Protein AF-0000000082426139 (afdb_homodimer)

Foldseek 3Di:
DPPPDDDDPVNLLLVLLVVCVVPPADALVVSCVVSVHDSVVSVVSLVVCVVVVQWDQDPSHIHGDPNVVVVSVVVVVVQVVCVVVVHHD/DPPPDDDDPVNLLLVLLVVCVVPPADALVVSCVVSVHDSVVSVVSLVVCVVVVQWDQDPSHIHGDPNVVVVSVVVVVVQVVCVVVVHHD

Structure (mmCIF, N/CA/C/O backbone):
data_AF-0000000082426139-model_v1
#
loop_
_entity.id
_entity.type
_entity.pdbx_description
1 polymer 'Transcriptional regulator'
#
loop_
_atom_site.group_PDB
_atom_site.id
_atom_site.type_symbol
_atom_site.label_atom_id
_atom_site.label_alt_id
_atom_site.label_comp_id
_atom_site.label_asym_id
_atom_site.label_entity_id
_atom_site.label_seq_id
_atom_site.pdbx_PDB_ins_code
_atom_site.Cartn_x
_atom_site.Cartn_y
_atom_site.Cartn_z
_atom_site.occupancy
_atom_site.B_iso_or_equiv
_atom_site.auth_seq_id
_atom_site.auth_comp_id
_atom_site.auth_asym_id
_atom_site.auth_atom_id
_atom_site.pdbx_PDB_model_num
ATOM 1 N N . MET A 1 1 ? -9.617 -6.066 21.375 1 30.53 1 MET A N 1
ATOM 2 C CA . MET A 1 1 ? -9.094 -6.914 20.312 1 30.53 1 MET A CA 1
ATOM 3 C C . MET A 1 1 ? -8.516 -6.066 19.188 1 30.53 1 MET A C 1
ATOM 5 O O . MET A 1 1 ? -9.234 -5.277 18.562 1 30.53 1 MET A O 1
ATOM 9 N N . ARG A 1 2 ? -7.27 -5.672 19.203 1 40.25 2 ARG A N 1
ATOM 10 C CA . ARG A 1 2 ? -6.68 -4.773 18.219 1 40.25 2 ARG A CA 1
ATOM 11 C C . ARG A 1 2 ? -7.008 -5.227 16.797 1 40.25 2 ARG A C 1
ATOM 13 O O . ARG A 1 2 ? -6.859 -6.406 16.469 1 40.25 2 ARG A O 1
ATOM 20 N N . ASP A 1 3 ? -8.078 -4.703 16.297 1 52.06 3 ASP A N 1
ATOM 21 C CA . ASP A 1 3 ? -8.586 -5.035 14.969 1 52.06 3 ASP A CA 1
ATOM 22 C C . ASP A 1 3 ? -7.445 -5.422 14.023 1 52.06 3 ASP A C 1
ATOM 24 O O . ASP A 1 3 ? -6.473 -4.676 13.883 1 52.06 3 ASP A O 1
ATOM 28 N N . LYS A 1 4 ? -7.199 -6.734 14.117 1 59.59 4 LYS A N 1
ATOM 29 C CA . LYS A 1 4 ? -6.137 -7.285 13.281 1 59.59 4 LYS A CA 1
ATOM 30 C C . LYS A 1 4 ? -6.078 -6.582 11.93 1 59.59 4 LYS A C 1
ATOM 32 O O . LYS A 1 4 ? -7.098 -6.441 11.258 1 59.59 4 LYS A O 1
ATOM 37 N N . LYS A 1 5 ? -5.012 -5.945 11.734 1 73.19 5 LYS A N 1
ATOM 38 C CA . LYS A 1 5 ? -4.793 -5.285 10.453 1 73.19 5 LYS A CA 1
ATOM 39 C C . LYS A 1 5 ? -4.996 -6.258 9.289 1 73.19 5 LYS A C 1
ATOM 41 O O . LYS A 1 5 ? -4.43 -7.355 9.289 1 73.19 5 LYS A O 1
ATOM 46 N N . LYS A 1 6 ? -6.035 -6.055 8.555 1 86.12 6 LYS A N 1
ATOM 47 C CA . LYS A 1 6 ? -6.285 -6.844 7.355 1 86.12 6 LYS A CA 1
ATOM 48 C C . LYS A 1 6 ? -5.25 -6.543 6.273 1 86.12 6 LYS A C 1
ATOM 50 O O . LYS A 1 6 ? -4.887 -5.383 6.062 1 86.12 6 LYS A O 1
ATOM 55 N N . ARG A 1 7 ? -4.762 -7.719 5.668 1 89.19 7 ARG A N 1
ATOM 56 C CA . ARG A 1 7 ? -3.85 -7.527 4.543 1 89.19 7 ARG A CA 1
ATOM 57 C C . ARG A 1 7 ? -4.512 -6.711 3.438 1 89.19 7 ARG A C 1
ATOM 59 O O . ARG A 1 7 ? -5.672 -6.941 3.1 1 89.19 7 ARG A O 1
ATOM 66 N N . SER A 1 8 ? -3.764 -5.742 2.951 1 90.06 8 SER A N 1
ATOM 67 C CA . SER A 1 8 ? -4.215 -5.004 1.777 1 90.06 8 SER A CA 1
ATOM 68 C C . SER A 1 8 ? -4.074 -5.84 0.509 1 90.06 8 SER A C 1
ATOM 70 O O . SER A 1 8 ? -3.377 -6.855 0.505 1 90.06 8 SER A O 1
ATOM 72 N N . ARG A 1 9 ? -4.75 -5.48 -0.519 1 91.81 9 ARG A N 1
ATOM 73 C CA . ARG A 1 9 ? -4.668 -6.141 -1.817 1 91.81 9 ARG A CA 1
ATOM 74 C C . ARG A 1 9 ? -3.221 -6.266 -2.279 1 91.81 9 ARG A C 1
ATOM 76 O O . ARG A 1 9 ? -2.795 -7.336 -2.719 1 91.81 9 ARG A O 1
ATOM 83 N N . ILE A 1 10 ? -2.473 -5.246 -2.119 1 94.25 10 ILE A N 1
ATOM 84 C CA . ILE A 1 10 ? -1.101 -5.238 -2.617 1 94.25 10 ILE A CA 1
ATOM 85 C C . ILE A 1 10 ? -0.243 -6.184 -1.776 1 94.25 10 ILE A C 1
ATOM 87 O O . ILE A 1 10 ? 0.683 -6.812 -2.291 1 94.25 10 ILE A O 1
ATOM 91 N N . GLU A 1 11 ? -0.508 -6.258 -0.512 1 94.69 11 GLU A N 1
ATOM 92 C CA . GLU A 1 11 ? 0.206 -7.188 0.356 1 94.69 11 GLU A CA 1
ATOM 93 C C . GLU A 1 11 ? -0.046 -8.633 -0.059 1 94.69 11 GLU A C 1
ATOM 95 O O . GLU A 1 11 ? 0.873 -9.453 -0.058 1 94.69 11 GLU A O 1
ATOM 100 N N . ILE A 1 12 ? -1.235 -8.891 -0.405 1 97 12 ILE A N 1
ATOM 101 C CA . ILE A 1 12 ? -1.591 -10.234 -0.836 1 97 12 ILE A CA 1
ATOM 102 C C . ILE A 1 12 ? -0.869 -10.57 -2.141 1 97 12 ILE A C 1
ATOM 104 O O . ILE A 1 12 ? -0.285 -11.641 -2.277 1 97 12 ILE A O 1
ATOM 108 N N . ILE A 1 13 ? -0.894 -9.648 -3.033 1 98 13 ILE A N 1
ATOM 109 C CA . ILE A 1 13 ? -0.213 -9.82 -4.312 1 98 13 ILE A CA 1
ATOM 110 C C . ILE A 1 13 ? 1.271 -10.094 -4.074 1 98 13 ILE A C 1
ATOM 112 O O . ILE A 1 13 ? 1.831 -11.039 -4.629 1 98 13 ILE A O 1
ATOM 116 N N . ALA A 1 14 ? 1.825 -9.297 -3.219 1 98.06 14 ALA A N 1
ATOM 117 C CA . ALA A 1 14 ? 3.244 -9.461 -2.912 1 98.06 14 ALA A CA 1
ATOM 118 C C . ALA A 1 14 ? 3.521 -10.82 -2.285 1 98.06 14 ALA A C 1
ATOM 120 O O . ALA A 1 14 ? 4.523 -11.469 -2.605 1 98.06 14 ALA A O 1
ATOM 121 N N . ASP A 1 15 ? 2.648 -11.242 -1.434 1 98.44 15 ASP A N 1
ATOM 122 C CA . ASP A 1 15 ? 2.809 -12.539 -0.778 1 98.44 15 ASP A CA 1
ATOM 123 C C . ASP A 1 15 ? 2.762 -13.68 -1.793 1 98.44 15 ASP A C 1
ATOM 125 O O . ASP A 1 15 ? 3.543 -14.625 -1.706 1 98.44 15 ASP A O 1
ATOM 129 N N . ILE A 1 16 ? 1.858 -13.547 -2.67 1 98.81 16 ILE A N 1
ATOM 130 C CA . ILE A 1 16 ? 1.717 -14.57 -3.703 1 98.81 16 ILE A CA 1
ATOM 131 C C . ILE A 1 16 ? 2.992 -14.633 -4.543 1 98.81 16 ILE A C 1
ATOM 133 O O . ILE A 1 16 ? 3.555 -15.711 -4.746 1 98.81 16 ILE A O 1
ATOM 137 N N . LEU A 1 17 ? 3.449 -13.555 -4.984 1 98.81 17 LEU A N 1
ATOM 138 C CA . LEU A 1 17 ? 4.633 -13.484 -5.836 1 98.81 17 LEU A CA 1
ATOM 139 C C . LEU A 1 17 ? 5.871 -13.961 -5.086 1 98.81 17 LEU A C 1
ATOM 141 O O . LEU A 1 17 ? 6.715 -14.664 -5.648 1 98.81 17 LEU A O 1
ATOM 145 N N . ALA A 1 18 ? 5.926 -13.547 -3.852 1 98.88 18 ALA A N 1
ATOM 146 C CA . ALA A 1 18 ? 7.055 -13.969 -3.027 1 98.88 18 ALA A CA 1
ATOM 147 C C . ALA A 1 18 ? 7.059 -15.484 -2.83 1 98.88 18 ALA A C 1
ATOM 149 O O . ALA A 1 18 ? 8.117 -16.109 -2.861 1 98.88 18 ALA A O 1
ATOM 150 N N . TYR A 1 19 ? 5.945 -16 -2.574 1 98.88 19 TYR A N 1
ATOM 151 C CA . TYR A 1 19 ? 5.809 -17.453 -2.424 1 98.88 19 TYR A CA 1
ATOM 152 C C . TYR A 1 19 ? 6.301 -18.172 -3.67 1 98.88 19 TYR A C 1
ATOM 154 O O . TYR A 1 19 ? 7.062 -19.141 -3.572 1 98.88 19 TYR A O 1
ATOM 162 N N . LEU A 1 20 ? 5.926 -17.75 -4.832 1 98.81 20 LEU A N 1
ATOM 163 C CA . LEU A 1 20 ? 6.301 -18.391 -6.09 1 98.81 20 LEU A CA 1
ATOM 164 C C . LEU A 1 20 ? 7.789 -18.203 -6.371 1 98.81 20 LEU A C 1
ATOM 166 O O . LEU A 1 20 ? 8.43 -19.078 -6.949 1 98.81 20 LEU A O 1
ATOM 170 N N . ASP A 1 21 ? 8.242 -17.047 -5.996 1 98.62 21 ASP A N 1
ATOM 171 C CA . ASP A 1 21 ? 9.664 -16.781 -6.164 1 98.62 21 ASP A CA 1
ATOM 172 C C . ASP A 1 21 ? 10.508 -17.781 -5.363 1 98.62 21 ASP A C 1
ATOM 174 O O . ASP A 1 21 ? 11.531 -18.266 -5.84 1 98.62 21 ASP A O 1
ATOM 178 N N . LYS A 1 22 ? 10.031 -18.062 -4.191 1 98.5 22 LYS A N 1
ATOM 179 C CA . LYS A 1 22 ? 10.758 -18.922 -3.262 1 98.5 22 LYS A CA 1
ATOM 180 C C . LYS A 1 22 ? 10.578 -20.406 -3.619 1 98.5 22 LYS A C 1
ATOM 182 O O . LYS A 1 22 ? 11.516 -21.188 -3.516 1 98.5 22 LYS A O 1
ATOM 187 N N . ASN A 1 23 ? 9.43 -20.797 -4.055 1 97.75 23 ASN A N 1
ATOM 188 C CA . ASN A 1 23 ? 9.086 -22.203 -4.168 1 97.75 23 ASN A CA 1
ATOM 189 C C . ASN A 1 23 ? 9.039 -22.656 -5.625 1 97.75 23 ASN A C 1
ATOM 191 O O . ASN A 1 23 ? 8.93 -23.859 -5.906 1 97.75 23 ASN A O 1
ATOM 195 N N . GLY A 1 24 ? 9.195 -21.703 -6.512 1 96.25 24 GLY A N 1
ATOM 196 C CA . GLY A 1 24 ? 8.969 -22.031 -7.91 1 96.25 24 GLY A CA 1
ATOM 197 C C . GLY A 1 24 ? 7.496 -22.172 -8.258 1 96.25 24 GLY A C 1
ATOM 198 O O . GLY A 1 24 ? 6.652 -21.469 -7.691 1 96.25 24 GLY A O 1
ATOM 199 N N . CYS A 1 25 ? 7.137 -23.031 -9.219 1 98.44 25 CYS A N 1
ATOM 200 C CA . CYS A 1 25 ? 5.746 -23.25 -9.602 1 98.44 25 CYS A CA 1
ATOM 201 C C . CYS A 1 25 ? 4.996 -24.016 -8.516 1 98.44 25 CYS A C 1
ATOM 203 O O . CYS A 1 25 ? 5.586 -24.828 -7.805 1 98.44 25 CYS A O 1
ATOM 205 N N . SER A 1 26 ? 3.721 -23.703 -8.359 1 98.44 26 SER A N 1
ATOM 206 C CA . SER A 1 26 ? 2.951 -24.328 -7.289 1 98.44 26 SER A CA 1
ATOM 207 C C . SER A 1 26 ? 1.505 -24.562 -7.711 1 98.44 26 SER A C 1
ATOM 209 O O . SER A 1 26 ? 0.965 -23.812 -8.531 1 98.44 26 SER A O 1
ATOM 211 N N . ARG A 1 27 ? 0.897 -25.578 -7.133 1 97.94 27 ARG A N 1
ATOM 212 C CA . ARG A 1 27 ? -0.524 -25.844 -7.328 1 97.94 27 ARG A CA 1
ATOM 213 C C . ARG A 1 27 ? -1.378 -24.938 -6.453 1 97.94 27 ARG A C 1
ATOM 215 O O . ARG A 1 27 ? -1.012 -24.641 -5.316 1 97.94 27 ARG A O 1
ATOM 222 N N . PRO A 1 28 ? -2.545 -24.578 -7 1 97.88 28 PRO A N 1
ATOM 223 C CA . PRO A 1 28 ? -3.398 -23.641 -6.281 1 97.88 28 PRO A CA 1
ATOM 224 C C . PRO A 1 28 ? -3.766 -24.109 -4.879 1 97.88 28 PRO A C 1
ATOM 226 O O . PRO A 1 28 ? -3.816 -23.312 -3.943 1 97.88 28 PRO A O 1
ATOM 229 N N . THR A 1 29 ? -3.975 -25.391 -4.742 1 97.88 29 THR A N 1
ATOM 230 C CA . THR A 1 29 ? -4.371 -25.922 -3.441 1 97.88 29 THR A CA 1
ATOM 231 C C . THR A 1 29 ? -3.27 -25.703 -2.408 1 97.88 29 THR A C 1
ATOM 233 O O . THR A 1 29 ? -3.539 -25.25 -1.295 1 97.88 29 THR A O 1
ATOM 236 N N . ARG A 1 30 ? -2.08 -25.984 -2.754 1 98.44 30 ARG A N 1
ATOM 237 C CA . ARG A 1 30 ? -0.931 -25.766 -1.88 1 98.44 30 ARG A CA 1
ATOM 238 C C . ARG A 1 30 ? -0.739 -24.297 -1.571 1 98.44 30 ARG A C 1
ATOM 240 O O . ARG A 1 30 ? -0.46 -23.922 -0.429 1 98.44 30 ARG A O 1
ATOM 247 N N . MET A 1 31 ? -0.883 -23.469 -2.562 1 98.62 31 MET A N 1
ATOM 248 C CA . MET A 1 31 ? -0.727 -22.031 -2.4 1 98.62 31 MET A CA 1
ATOM 249 C C . MET A 1 31 ? -1.76 -21.469 -1.424 1 98.62 31 MET A C 1
ATOM 251 O O . MET A 1 31 ? -1.426 -20.672 -0.544 1 98.62 31 MET A O 1
ATOM 255 N N . ALA A 1 32 ? -3.027 -21.875 -1.643 1 98.69 32 ALA A N 1
ATOM 256 C CA . ALA A 1 32 ? -4.113 -21.391 -0.794 1 98.69 32 ALA A CA 1
ATOM 257 C C . ALA A 1 32 ? -3.822 -21.656 0.678 1 98.69 32 ALA A C 1
ATOM 259 O O . ALA A 1 32 ? -3.949 -20.766 1.518 1 98.69 32 ALA A O 1
ATOM 260 N N . THR A 1 33 ? -3.285 -22.797 1.014 1 98.62 33 THR A N 1
ATOM 261 C CA . THR A 1 33 ? -2.939 -23.203 2.373 1 98.62 33 THR A CA 1
ATOM 262 C C . THR A 1 33 ? -1.729 -22.422 2.877 1 98.62 33 THR A C 1
ATOM 264 O O . THR A 1 33 ? -1.756 -21.875 3.977 1 98.62 33 THR A O 1
ATOM 267 N N . ALA A 1 34 ? -0.797 -22.359 2.057 1 98.31 34 ALA A N 1
ATOM 268 C CA . ALA A 1 34 ? 0.453 -21.703 2.449 1 98.31 34 ALA A CA 1
ATOM 269 C C . ALA A 1 34 ? 0.246 -20.219 2.697 1 98.31 34 ALA A C 1
ATOM 271 O O . ALA A 1 34 ? 0.902 -19.625 3.559 1 98.31 34 ALA A O 1
ATOM 272 N N . LEU A 1 35 ? -0.68 -19.609 1.992 1 98.56 35 LEU A N 1
ATOM 273 C CA . LEU A 1 35 ? -0.885 -18.156 2.025 1 98.56 35 LEU A CA 1
ATOM 274 C C . LEU A 1 35 ? -2.066 -17.797 2.92 1 98.56 35 LEU A C 1
ATOM 276 O O . LEU A 1 35 ? -2.367 -16.625 3.111 1 98.56 35 LEU A O 1
ATOM 280 N N . ASN A 1 36 ? -2.65 -18.75 3.424 1 98.25 36 ASN A N 1
ATOM 281 C CA . ASN A 1 36 ? -3.812 -18.578 4.293 1 98.25 36 ASN A CA 1
ATOM 282 C C . ASN A 1 36 ? -4.926 -17.812 3.594 1 98.25 36 ASN A C 1
ATOM 284 O O . ASN A 1 36 ? -5.426 -16.812 4.129 1 98.25 36 ASN A O 1
ATOM 288 N N . LEU A 1 37 ? -5.312 -18.281 2.439 1 98.25 37 LEU A N 1
ATOM 289 C CA . LEU A 1 37 ? -6.414 -17.766 1.629 1 98.25 37 LEU A CA 1
ATOM 290 C C . LEU A 1 37 ? -7.379 -18.891 1.266 1 98.25 37 LEU A C 1
ATOM 292 O O . LEU A 1 37 ? -6.969 -20.047 1.104 1 98.25 37 LEU A O 1
ATOM 296 N N . SER A 1 38 ? -8.617 -18.531 1.18 1 98.19 38 SER A N 1
ATOM 297 C CA . SER A 1 38 ? -9.5 -19.5 0.542 1 98.19 38 SER A CA 1
ATOM 298 C C . SER A 1 38 ? -9.102 -19.734 -0.91 1 98.19 38 SER A C 1
ATOM 300 O O . SER A 1 38 ? -8.531 -18.859 -1.557 1 98.19 38 SER A O 1
ATOM 302 N N . TYR A 1 39 ? -9.484 -20.875 -1.437 1 98.31 39 TYR A N 1
ATOM 303 C CA . TYR A 1 39 ? -9.195 -21.203 -2.828 1 98.31 39 TYR A CA 1
ATOM 304 C C . TYR A 1 39 ? -9.781 -20.172 -3.771 1 98.31 39 TYR A C 1
ATOM 306 O O . TYR A 1 39 ? -9.102 -19.688 -4.68 1 98.31 39 TYR A O 1
ATOM 314 N N . ASP A 1 40 ? -11.008 -19.734 -3.51 1 98.38 40 ASP A N 1
ATOM 315 C CA . ASP A 1 40 ? -11.688 -18.766 -4.363 1 98.38 40 ASP A CA 1
ATOM 316 C C . ASP A 1 40 ? -10.953 -17.438 -4.383 1 98.38 40 ASP A C 1
ATOM 318 O O . ASP A 1 40 ? -10.75 -16.844 -5.445 1 98.38 40 ASP A O 1
ATOM 322 N N . LYS A 1 41 ? -10.57 -16.969 -3.24 1 98 41 LYS A N 1
ATOM 323 C CA . LYS A 1 41 ? -9.852 -15.703 -3.135 1 98 41 LYS A CA 1
ATOM 324 C C . LYS A 1 41 ? -8.516 -15.773 -3.857 1 98 41 LYS A C 1
ATOM 326 O O . LYS A 1 41 ? -8.164 -14.867 -4.617 1 98 41 LYS A O 1
ATOM 331 N N . LEU A 1 42 ? -7.863 -16.906 -3.656 1 98.69 42 LEU A N 1
ATOM 332 C CA . LEU A 1 42 ? -6.594 -17.078 -4.352 1 98.69 42 LEU A CA 1
ATOM 333 C C . LEU A 1 42 ? -6.789 -17.062 -5.863 1 98.69 42 LEU A C 1
ATOM 335 O O . LEU A 1 42 ? -6.043 -16.391 -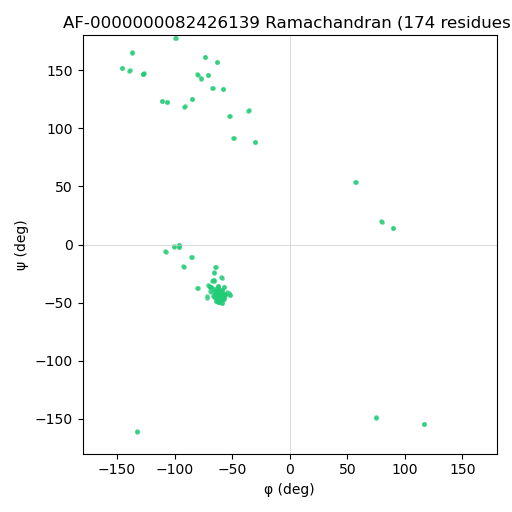6.578 1 98.69 42 LEU A O 1
ATOM 339 N N . MET A 1 43 ? -7.766 -17.766 -6.277 1 98.44 43 MET A N 1
ATOM 340 C CA . MET A 1 43 ? -7.965 -17.891 -7.719 1 98.44 43 MET A CA 1
ATOM 341 C C . MET A 1 43 ? -8.352 -16.547 -8.328 1 98.44 43 MET A C 1
ATOM 343 O O . MET A 1 43 ? -7.988 -16.25 -9.469 1 98.44 43 MET A O 1
ATOM 347 N N . ASP A 1 44 ? -9.031 -15.664 -7.598 1 98.12 44 ASP A N 1
ATOM 348 C CA . ASP A 1 44 ? -9.305 -14.305 -8.07 1 98.12 44 ASP A CA 1
ATOM 349 C C . ASP A 1 44 ? -8 -13.547 -8.32 1 98.12 44 ASP A C 1
ATOM 351 O O . ASP A 1 44 ? -7.859 -12.883 -9.352 1 98.12 44 ASP A O 1
ATOM 355 N N . TYR A 1 45 ? -7.09 -13.648 -7.449 1 98.19 45 TYR A N 1
ATOM 356 C CA . TYR A 1 45 ? -5.797 -12.992 -7.605 1 98.19 45 TYR A CA 1
ATOM 357 C C . TYR A 1 45 ? -5.004 -13.617 -8.742 1 98.19 45 TYR A C 1
ATOM 359 O O . TYR A 1 45 ? -4.344 -12.914 -9.508 1 98.19 45 TYR A O 1
ATOM 367 N N . VAL A 1 46 ? -5.059 -14.922 -8.836 1 98.5 46 VAL A N 1
ATOM 368 C CA . VAL A 1 46 ? -4.332 -15.641 -9.875 1 98.5 46 VAL A CA 1
ATOM 369 C C . VAL A 1 46 ? -4.812 -15.188 -11.25 1 98.5 46 VAL A C 1
ATOM 371 O O . VAL A 1 46 ? -4.004 -14.914 -12.141 1 98.5 46 VAL A O 1
ATOM 374 N N . LYS A 1 47 ? -6.047 -15.133 -11.391 1 98.06 47 LYS A N 1
ATOM 375 C CA . LYS A 1 47 ? -6.613 -14.672 -12.648 1 98.06 47 LYS A CA 1
ATOM 376 C C . LYS A 1 47 ? -6.129 -13.266 -12.992 1 98.06 47 LYS A C 1
ATOM 378 O O . LYS A 1 47 ? -5.719 -13 -14.125 1 98.06 47 LYS A O 1
ATOM 383 N N . GLU A 1 48 ? -6.164 -12.398 -12.055 1 97.5 48 GLU A N 1
ATOM 384 C CA . GLU A 1 48 ? -5.738 -11.016 -12.242 1 97.5 48 GLU A CA 1
ATOM 385 C C . GLU A 1 48 ? -4.258 -10.93 -12.602 1 97.5 48 GLU A C 1
ATOM 387 O O . GLU A 1 48 ? -3.877 -10.234 -13.539 1 97.5 48 GLU A O 1
ATOM 392 N N . LEU A 1 49 ? -3.451 -11.625 -11.906 1 98.44 49 LEU A N 1
ATOM 393 C CA . LEU A 1 49 ? -2.006 -11.586 -12.094 1 98.44 49 LEU A CA 1
ATOM 394 C C . LEU A 1 49 ? -1.621 -12.203 -13.438 1 98.44 49 LEU A C 1
ATOM 396 O O . LEU A 1 49 ? -0.668 -11.758 -14.078 1 98.44 49 LEU A O 1
ATOM 400 N N . ASP A 1 50 ? -2.355 -13.242 -13.781 1 98.44 50 ASP A N 1
ATOM 401 C CA . ASP A 1 50 ? -2.139 -13.859 -15.086 1 98.44 50 ASP A CA 1
ATOM 402 C C . ASP A 1 50 ? -2.465 -12.883 -16.219 1 98.44 50 ASP A C 1
ATOM 404 O O . ASP A 1 50 ? -1.693 -12.742 -17.172 1 98.44 50 ASP A O 1
ATOM 408 N N . GLN A 1 51 ? -3.576 -12.203 -16.094 1 97.69 51 GLN A N 1
ATOM 409 C CA . GLN A 1 51 ? -4 -11.219 -17.078 1 97.69 51 GLN A CA 1
ATOM 410 C C . GLN A 1 51 ? -2.957 -10.117 -17.25 1 97.69 51 GLN A C 1
ATOM 412 O O . GLN A 1 51 ? -2.773 -9.586 -18.344 1 97.69 51 GLN A O 1
ATOM 417 N N . ARG A 1 52 ? -2.234 -9.883 -16.203 1 97.06 52 ARG A N 1
ATOM 418 C CA . ARG A 1 52 ? -1.252 -8.805 -16.203 1 97.06 52 ARG A CA 1
ATOM 419 C C . ARG A 1 52 ? 0.14 -9.336 -16.531 1 97.06 52 ARG A C 1
ATOM 421 O O . ARG A 1 52 ? 1.112 -8.578 -16.547 1 97.06 52 ARG A O 1
ATOM 428 N N . GLY A 1 53 ? 0.275 -10.547 -16.703 1 98 53 GLY A N 1
ATOM 429 C CA . GLY A 1 53 ? 1.521 -11.164 -17.125 1 98 53 GLY A CA 1
ATOM 430 C C . GLY A 1 53 ? 2.514 -11.344 -16 1 98 53 GLY A C 1
ATOM 431 O O . GLY A 1 53 ? 3.711 -11.508 -16.234 1 98 53 GLY A O 1
ATOM 432 N N . MET A 1 54 ? 2.025 -11.312 -14.781 1 98.62 54 MET A N 1
ATOM 433 C CA . MET A 1 54 ? 2.916 -11.391 -13.625 1 98.62 54 MET A CA 1
ATOM 434 C C . MET A 1 54 ? 3.104 -12.828 -13.172 1 98.62 54 MET A C 1
ATOM 436 O O . MET A 1 54 ? 4.035 -13.133 -12.422 1 98.62 54 MET A O 1
ATOM 440 N N . ILE A 1 55 ? 2.17 -13.68 -13.602 1 98.81 55 ILE A N 1
ATOM 441 C CA . ILE A 1 55 ? 2.299 -15.125 -13.43 1 98.81 55 ILE A CA 1
ATOM 442 C C . ILE A 1 55 ? 1.871 -15.836 -14.711 1 98.81 55 ILE A C 1
ATOM 444 O O . ILE A 1 55 ? 1.327 -15.211 -15.625 1 98.81 55 ILE A O 1
ATOM 448 N N . MET A 1 56 ? 2.219 -17.078 -14.773 1 98.56 56 MET A N 1
ATOM 449 C CA . MET A 1 56 ? 1.748 -17.938 -15.852 1 98.56 56 MET A CA 1
ATOM 450 C C . MET A 1 56 ? 1.379 -19.328 -15.328 1 98.56 56 MET A C 1
ATOM 452 O O . MET A 1 56 ? 1.949 -19.797 -14.336 1 98.56 56 MET A O 1
ATOM 456 N N . THR A 1 57 ? 0.425 -19.953 -15.977 1 96.56 57 THR A N 1
ATOM 457 C CA . THR A 1 57 ? 0.03 -21.312 -15.625 1 96.56 57 THR A CA 1
ATOM 458 C C . THR A 1 57 ? 0.436 -22.281 -16.719 1 96.56 57 THR A C 1
ATOM 460 O O . THR A 1 57 ? 0.163 -22.062 -17.891 1 96.56 57 THR A O 1
ATOM 463 N N . ASN A 1 58 ? 1.229 -23.281 -16.266 1 93.94 58 ASN A N 1
ATOM 464 C CA . ASN A 1 58 ? 1.605 -24.344 -17.188 1 93.94 58 ASN A CA 1
ATOM 465 C C . ASN A 1 58 ? 1.412 -25.719 -16.562 1 93.94 58 ASN A C 1
ATOM 467 O O . ASN A 1 58 ? 0.606 -25.875 -15.641 1 93.94 58 ASN A O 1
ATOM 471 N N . MET A 1 59 ? 2.051 -26.734 -17.109 1 95 59 MET A N 1
ATOM 472 C CA . MET A 1 59 ? 1.895 -28.094 -16.609 1 95 59 MET A CA 1
ATOM 473 C C . MET A 1 59 ? 2.455 -28.234 -15.195 1 95 59 MET A C 1
ATOM 475 O O . MET A 1 59 ? 2.02 -29.094 -14.43 1 95 59 MET A O 1
ATOM 479 N N . GLU A 1 60 ? 3.393 -27.359 -14.828 1 95.94 60 GLU A N 1
ATOM 480 C CA . GLU A 1 60 ? 4.047 -27.391 -13.523 1 95.94 60 GLU A CA 1
ATOM 481 C C . GLU A 1 60 ? 3.23 -26.656 -12.469 1 95.94 60 GLU A C 1
ATOM 483 O O . GLU A 1 60 ? 3.506 -26.766 -11.273 1 95.94 60 GLU A O 1
ATOM 488 N N . GLY A 1 61 ? 2.225 -25.953 -12.984 1 97.69 61 GLY A N 1
ATOM 489 C CA . GLY A 1 61 ? 1.406 -25.172 -12.062 1 97.69 61 GLY A CA 1
ATOM 490 C C . GLY A 1 61 ? 1.477 -23.688 -12.32 1 97.69 61 GLY A C 1
ATOM 491 O O . GLY A 1 61 ? 1.588 -23.25 -13.469 1 97.69 61 GLY A O 1
ATOM 492 N N . ILE A 1 62 ? 1.23 -22.922 -11.305 1 98.75 62 ILE A N 1
ATOM 493 C CA . ILE A 1 62 ? 1.328 -21.469 -11.352 1 98.75 62 ILE A CA 1
ATOM 494 C C . ILE A 1 62 ? 2.77 -21.031 -11.094 1 98.75 62 ILE A C 1
ATOM 496 O O . ILE A 1 62 ? 3.367 -21.422 -10.086 1 98.75 62 ILE A O 1
ATOM 500 N N . CYS A 1 63 ? 3.334 -20.25 -12.016 1 98.81 63 CYS A N 1
ATOM 501 C CA . CYS A 1 63 ? 4.723 -19.812 -11.93 1 98.81 63 CYS A CA 1
ATOM 502 C C . CYS A 1 63 ? 4.836 -18.297 -12.055 1 98.81 63 CYS A C 1
ATOM 504 O O . CYS A 1 63 ? 4.066 -17.672 -12.781 1 98.81 63 CYS A O 1
ATOM 506 N N . ILE A 1 64 ? 5.824 -17.75 -11.336 1 98.81 64 ILE A N 1
ATOM 507 C CA . ILE A 1 64 ? 6.09 -16.312 -11.453 1 98.81 64 ILE A CA 1
ATOM 508 C C . ILE A 1 64 ? 6.855 -16.031 -12.75 1 98.81 64 ILE A C 1
ATOM 510 O O . ILE A 1 64 ? 7.664 -16.859 -13.188 1 98.81 64 ILE A O 1
ATOM 514 N N . THR A 1 65 ? 6.562 -14.898 -13.398 1 98.56 65 THR A N 1
ATOM 515 C CA . THR A 1 65 ? 7.273 -14.477 -14.602 1 98.56 65 THR A CA 1
ATOM 516 C C . THR A 1 65 ? 8.336 -13.438 -14.258 1 98.56 65 THR A C 1
ATOM 518 O O . THR A 1 65 ? 8.484 -13.039 -13.102 1 98.56 65 THR A O 1
ATOM 521 N N . SER A 1 66 ? 9.094 -13.008 -15.242 1 98.44 66 SER A N 1
ATOM 522 C CA . SER A 1 66 ? 10.07 -11.938 -15.062 1 98.44 66 SER A CA 1
ATOM 523 C C . SER A 1 66 ? 9.391 -10.633 -14.656 1 98.44 66 SER A C 1
ATOM 525 O O . SER A 1 66 ? 9.93 -9.867 -13.859 1 98.44 66 SER A O 1
ATOM 527 N N . ARG A 1 67 ? 8.227 -10.445 -15.227 1 98.38 67 ARG A N 1
ATOM 528 C CA . ARG A 1 67 ? 7.453 -9.258 -14.883 1 98.38 67 ARG A CA 1
ATOM 529 C C . ARG A 1 67 ? 7 -9.289 -13.43 1 98.38 67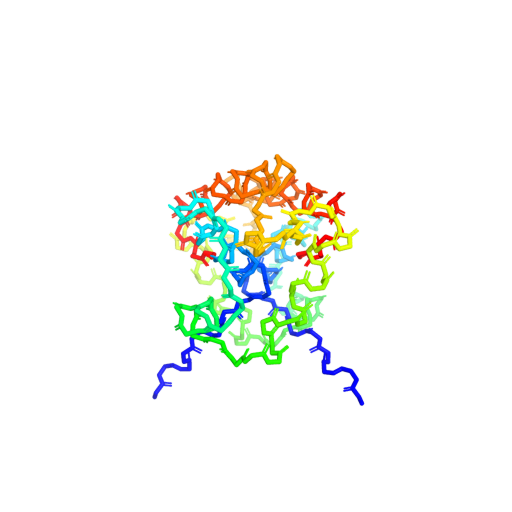 ARG A C 1
ATOM 531 O O . ARG A 1 67 ? 7.059 -8.281 -12.727 1 98.38 67 ARG A O 1
ATOM 538 N N . GLY A 1 68 ? 6.539 -10.383 -12.977 1 98.69 68 GLY A N 1
ATOM 539 C CA . GLY A 1 68 ? 6.176 -10.555 -11.578 1 98.69 68 GLY A CA 1
ATOM 540 C C . GLY A 1 68 ? 7.336 -10.328 -10.633 1 98.69 68 GLY A C 1
ATOM 541 O O . GLY A 1 68 ? 7.172 -9.719 -9.578 1 98.69 68 GLY A O 1
ATOM 542 N N . LEU A 1 69 ? 8.445 -10.844 -11.086 1 98.75 69 LEU A N 1
ATOM 543 C CA . LEU A 1 69 ? 9.648 -10.688 -10.281 1 98.75 69 LEU A CA 1
ATOM 544 C C . LEU A 1 69 ? 10.047 -9.219 -10.172 1 98.75 69 LEU A C 1
ATOM 546 O O . LEU A 1 69 ? 10.461 -8.766 -9.102 1 98.75 69 LEU A O 1
ATOM 550 N N . GLN A 1 70 ? 9.953 -8.539 -11.297 1 98.25 70 GLN A N 1
ATOM 551 C CA . GLN A 1 70 ? 10.242 -7.113 -11.289 1 98.25 70 GLN A CA 1
ATOM 552 C C . GLN A 1 70 ? 9.32 -6.367 -10.32 1 98.25 70 GLN A C 1
ATOM 554 O O . GLN A 1 70 ? 9.781 -5.52 -9.555 1 98.25 70 GLN A O 1
ATOM 559 N N . PHE A 1 71 ? 8.102 -6.668 -10.391 1 98.25 71 PHE A N 1
ATOM 560 C CA . PHE A 1 71 ? 7.141 -6.039 -9.492 1 98.25 71 PHE A CA 1
ATOM 561 C C . PHE A 1 71 ? 7.5 -6.312 -8.039 1 98.25 71 PHE A C 1
ATOM 563 O O . PHE A 1 71 ? 7.508 -5.398 -7.211 1 98.25 71 PHE A O 1
ATOM 570 N N . LEU A 1 72 ? 7.727 -7.551 -7.734 1 98.44 72 LEU A N 1
ATOM 571 C CA . LEU A 1 72 ? 8.047 -7.953 -6.367 1 98.44 72 LEU A CA 1
ATOM 572 C C . LEU A 1 72 ? 9.266 -7.199 -5.848 1 98.44 72 LEU A C 1
ATOM 574 O O . LEU A 1 72 ? 9.289 -6.77 -4.695 1 98.44 72 LEU A O 1
ATOM 578 N N . ARG A 1 73 ? 10.242 -7.078 -6.68 1 98 73 ARG A N 1
ATOM 579 C CA . ARG A 1 73 ? 11.461 -6.375 -6.285 1 98 73 ARG A CA 1
ATOM 580 C C . ARG A 1 73 ? 11.164 -4.918 -5.945 1 98 73 ARG A C 1
ATOM 582 O O . ARG A 1 73 ? 11.641 -4.402 -4.934 1 98 73 ARG A O 1
ATOM 589 N N . GLU A 1 74 ? 10.414 -4.266 -6.773 1 97 74 GLU A N 1
ATOM 590 C CA . GLU A 1 74 ? 10.07 -2.871 -6.531 1 97 74 GLU A CA 1
ATOM 591 C C . GLU A 1 74 ? 9.195 -2.729 -5.285 1 97 74 GLU A C 1
ATOM 593 O O . GLU A 1 74 ? 9.352 -1.773 -4.52 1 97 74 GLU A O 1
ATOM 598 N N . TYR A 1 75 ? 8.32 -3.639 -5.094 1 96.94 75 TYR A N 1
ATOM 599 C CA . TYR A 1 75 ? 7.496 -3.633 -3.887 1 96.94 75 TYR A CA 1
ATOM 600 C C . TYR A 1 75 ? 8.367 -3.746 -2.639 1 96.94 75 TYR A C 1
ATOM 602 O O . TYR A 1 75 ? 8.148 -3.033 -1.655 1 96.94 75 TYR A O 1
ATOM 610 N N . THR A 1 76 ? 9.297 -4.656 -2.693 1 97.31 76 THR A N 1
ATOM 611 C CA . THR A 1 76 ? 10.195 -4.879 -1.563 1 97.31 76 THR A CA 1
ATOM 612 C C . THR A 1 76 ? 11.008 -3.621 -1.262 1 97.31 76 THR A C 1
ATOM 614 O O . THR A 1 76 ? 11.18 -3.252 -0.099 1 97.31 76 THR A O 1
ATOM 617 N N . ARG A 1 77 ? 11.484 -3.033 -2.293 1 96.19 77 ARG A N 1
ATOM 618 C CA . ARG A 1 77 ? 12.219 -1.782 -2.133 1 96.19 77 ARG A CA 1
ATOM 619 C C . ARG A 1 77 ? 11.352 -0.72 -1.468 1 96.19 77 ARG A C 1
ATOM 621 O O . ARG A 1 77 ? 11.789 -0.055 -0.525 1 96.19 77 ARG A O 1
ATOM 628 N N . TRP A 1 78 ? 10.172 -0.621 -1.949 1 95.56 78 TRP A N 1
ATOM 629 C CA . TRP A 1 78 ? 9.227 0.353 -1.407 1 95.56 78 TRP A CA 1
ATOM 630 C C . TRP A 1 78 ? 8.891 0.032 0.044 1 95.56 78 TRP A C 1
ATOM 632 O O . TRP A 1 78 ? 8.883 0.922 0.898 1 95.56 78 TRP A O 1
ATOM 642 N N . SER A 1 79 ? 8.57 -1.188 0.276 1 95.81 79 SER A N 1
ATOM 643 C CA . SER A 1 79 ? 8.219 -1.614 1.626 1 95.81 79 SER A CA 1
ATOM 644 C C . SER A 1 79 ? 9.328 -1.303 2.617 1 95.81 79 SER A C 1
ATOM 646 O O . SER A 1 79 ? 9.07 -0.822 3.721 1 95.81 79 SER A O 1
ATOM 648 N N . ASN A 1 80 ? 10.57 -1.571 2.248 1 96.38 80 ASN A N 1
ATOM 649 C CA . ASN A 1 80 ? 11.719 -1.282 3.092 1 96.38 80 ASN A CA 1
ATOM 650 C C . ASN A 1 80 ? 11.891 0.218 3.316 1 96.38 80 ASN A C 1
ATOM 652 O O . ASN A 1 80 ? 12.234 0.649 4.418 1 96.38 80 ASN A O 1
ATOM 656 N N . PHE A 1 81 ? 11.695 0.958 2.295 1 95.69 81 PHE A N 1
ATOM 657 C CA . PHE A 1 81 ? 11.773 2.41 2.404 1 95.69 81 PHE A CA 1
ATOM 658 C C . PHE A 1 81 ? 10.734 2.938 3.389 1 95.69 81 PHE A C 1
ATOM 660 O O . PHE A 1 81 ? 11.062 3.725 4.281 1 95.69 81 PHE A O 1
ATOM 667 N N . ALA A 1 82 ? 9.477 2.496 3.219 1 95.94 82 ALA A N 1
ATOM 668 C CA . ALA A 1 82 ? 8.398 2.934 4.102 1 95.94 82 ALA A CA 1
ATOM 669 C C . ALA A 1 82 ? 8.695 2.568 5.551 1 95.94 82 ALA A C 1
ATOM 671 O O . ALA A 1 82 ? 8.453 3.367 6.461 1 95.94 82 ALA A O 1
ATOM 672 N N . LYS A 1 83 ? 9.25 1.419 5.715 1 95.38 83 LYS A N 1
ATOM 673 C CA . LYS A 1 83 ? 9.609 0.949 7.051 1 95.38 83 LYS A CA 1
ATOM 674 C C . LYS A 1 83 ? 10.648 1.859 7.695 1 95.38 83 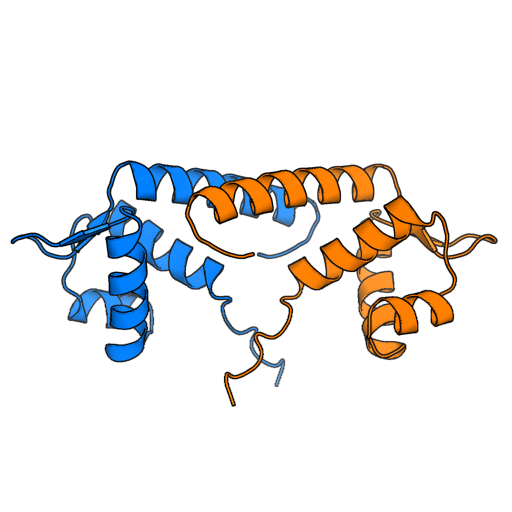LYS A C 1
ATOM 676 O O . LYS A 1 83 ? 10.625 2.074 8.906 1 95.38 83 LYS A O 1
ATOM 681 N N . SER A 1 84 ? 11.531 2.354 6.922 1 95.81 84 SER A N 1
ATOM 682 C CA . SER A 1 84 ? 12.555 3.252 7.445 1 95.81 84 SER A CA 1
ATOM 683 C C . SER A 1 84 ? 11.945 4.539 7.98 1 95.81 84 SER A C 1
ATOM 685 O O . SER A 1 84 ? 12.57 5.25 8.766 1 95.81 84 SER A O 1
ATOM 687 N N . PHE A 1 85 ? 10.75 4.859 7.594 1 94.5 85 PHE A N 1
ATOM 688 C CA . PHE A 1 85 ? 10.023 6.02 8.102 1 94.5 85 PHE A CA 1
ATOM 689 C C . PHE A 1 85 ? 9.094 5.617 9.242 1 94.5 85 PHE A C 1
ATOM 691 O O . PHE A 1 85 ? 8.359 6.449 9.773 1 94.5 85 PHE A O 1
ATOM 698 N N . GLY A 1 86 ? 9.109 4.336 9.539 1 93.31 86 GLY A N 1
ATOM 699 C CA . GLY A 1 86 ? 8.266 3.844 10.609 1 93.31 86 GLY A CA 1
ATOM 700 C C . GLY A 1 86 ? 6.879 3.432 10.141 1 93.31 86 GLY A C 1
ATOM 701 O O . GLY A 1 86 ? 5.949 3.348 10.945 1 93.31 86 GLY A O 1
ATOM 702 N N . ILE A 1 87 ? 6.727 3.299 8.828 1 92.44 87 ILE A N 1
ATOM 703 C CA . ILE A 1 87 ? 5.438 2.928 8.258 1 92.44 87 ILE A CA 1
ATOM 704 C C . ILE A 1 87 ? 5.484 1.481 7.77 1 92.44 87 ILE A C 1
ATOM 706 O O . ILE A 1 87 ? 6.316 1.132 6.926 1 92.44 87 ILE A O 1
ATOM 710 N N . ASP A 1 88 ? 4.547 0.671 8.328 1 86.75 88 ASP A N 1
ATOM 711 C CA . ASP A 1 88 ? 4.492 -0.731 7.926 1 86.75 88 ASP A CA 1
ATOM 712 C C . ASP A 1 88 ? 3.537 -0.929 6.75 1 86.75 88 ASP A C 1
ATOM 714 O O . ASP A 1 88 ? 2.377 -0.512 6.809 1 86.75 88 ASP A O 1
ATOM 718 N N . VAL A 1 89 ? 4.059 -1.4 5.648 1 80.62 89 VAL A N 1
ATOM 719 C CA . VAL A 1 89 ? 3.25 -1.657 4.465 1 80.62 89 VAL A CA 1
ATOM 720 C C . VAL A 1 89 ? 3.096 -3.162 4.262 1 80.62 89 VAL A C 1
ATOM 722 O O . VAL A 1 89 ? 4.012 -3.934 4.559 1 80.62 89 VAL A O 1
ATOM 725 N N . MET B 1 1 ? -23.547 -3.588 -4.113 1 29.97 1 MET B N 1
ATOM 726 C CA . MET B 1 1 ? -22.828 -2.398 -3.676 1 29.97 1 MET B CA 1
ATOM 727 C C . MET B 1 1 ? -21.328 -2.664 -3.625 1 29.97 1 MET B C 1
ATOM 729 O O . MET B 1 1 ? -20.875 -3.543 -2.893 1 29.97 1 MET B O 1
ATOM 733 N N . ARG B 1 2 ? -20.594 -2.48 -4.707 1 40 2 ARG B N 1
ATOM 734 C CA . ARG B 1 2 ? -19.172 -2.811 -4.766 1 40 2 ARG B CA 1
ATOM 735 C C . ARG B 1 2 ? -18.422 -2.244 -3.559 1 40 2 ARG B C 1
ATOM 737 O O . ARG B 1 2 ? -18.594 -1.072 -3.217 1 40 2 ARG B O 1
ATOM 744 N N . ASP B 1 3 ? -18.328 -3.043 -2.547 1 52.06 3 ASP B N 1
ATOM 745 C CA . ASP B 1 3 ? -17.688 -2.689 -1.286 1 52.06 3 ASP B CA 1
ATOM 746 C C . ASP B 1 3 ? -16.562 -1.678 -1.507 1 52.06 3 ASP B C 1
ATOM 748 O O . ASP B 1 3 ? -15.68 -1.89 -2.344 1 52.06 3 ASP B O 1
ATOM 752 N N . LYS B 1 4 ? -17.047 -0.433 -1.459 1 59.47 4 LYS B N 1
ATOM 753 C CA . LYS B 1 4 ? -16.109 0.667 -1.653 1 59.47 4 LYS B CA 1
ATOM 754 C C . LYS B 1 4 ? -14.758 0.352 -1.027 1 59.47 4 LYS B C 1
ATOM 756 O O . LYS B 1 4 ? -14.68 -0.052 0.135 1 59.47 4 LYS B O 1
ATOM 761 N N . LYS B 1 5 ? -13.844 0.261 -1.878 1 72.38 5 LYS B N 1
ATOM 762 C CA . LYS B 1 5 ? -12.477 0.037 -1.399 1 72.38 5 LYS B CA 1
ATOM 763 C C . LYS B 1 5 ? -12.094 1.057 -0.331 1 72.38 5 LYS B C 1
ATOM 765 O O . LYS B 1 5 ? -12.273 2.262 -0.524 1 72.38 5 LYS B O 1
ATOM 770 N N . LYS B 1 6 ? -11.953 0.61 0.868 1 86 6 LYS B N 1
ATOM 771 C CA . LYS B 1 6 ? -11.477 1.457 1.96 1 86 6 LYS B CA 1
ATOM 772 C C . LYS B 1 6 ? -10.023 1.867 1.749 1 86 6 LYS B C 1
ATOM 774 O O . LYS B 1 6 ? -9.195 1.052 1.339 1 86 6 LYS B O 1
ATOM 779 N N . ARG B 1 7 ? -9.82 3.244 1.998 1 88.94 7 ARG B N 1
ATOM 780 C CA . ARG B 1 7 ? -8.445 3.709 1.934 1 88.94 7 ARG B CA 1
ATOM 781 C C . ARG B 1 7 ? -7.562 2.955 2.928 1 88.94 7 ARG B C 1
ATOM 783 O O . ARG B 1 7 ? -7.961 2.734 4.074 1 88.94 7 ARG B O 1
ATOM 790 N N . SER B 1 8 ? -6.418 2.525 2.432 1 89.94 8 SER B N 1
ATOM 791 C CA . SER B 1 8 ? -5.422 1.945 3.324 1 89.94 8 SER B CA 1
ATOM 792 C C . SER B 1 8 ? -4.734 3.02 4.16 1 89.94 8 SER B C 1
ATOM 794 O O . SER B 1 8 ? -4.836 4.211 3.857 1 89.94 8 SER B O 1
ATOM 796 N N . ARG B 1 9 ? -4.117 2.648 5.219 1 91.75 9 ARG B N 1
ATOM 797 C CA . ARG B 1 9 ? -3.367 3.551 6.082 1 91.75 9 ARG B CA 1
ATOM 798 C C . ARG B 1 9 ? -2.371 4.379 5.277 1 91.75 9 ARG B C 1
ATOM 800 O O . ARG B 1 9 ? -2.283 5.598 5.453 1 91.75 9 ARG B O 1
ATOM 807 N N . ILE B 1 10 ? -1.7 3.762 4.375 1 94.19 10 ILE B N 1
ATOM 808 C CA . ILE B 1 10 ? -0.658 4.449 3.621 1 94.19 10 ILE B CA 1
ATOM 809 C C . ILE B 1 10 ? -1.293 5.457 2.664 1 94.19 10 ILE B C 1
ATOM 811 O O . ILE B 1 10 ? -0.723 6.52 2.404 1 94.19 10 ILE B O 1
ATOM 815 N N . GLU B 1 11 ? -2.43 5.133 2.127 1 94.62 11 GLU B N 1
ATOM 816 C CA . GLU B 1 11 ? -3.148 6.062 1.259 1 94.62 11 GLU B CA 1
ATOM 817 C C . GLU B 1 11 ? -3.572 7.316 2.021 1 94.62 11 GLU B C 1
ATOM 819 O O . GLU B 1 11 ? -3.484 8.43 1.496 1 94.62 11 GLU B O 1
ATOM 824 N N . ILE B 1 12 ? -3.99 7.109 3.195 1 96.94 12 ILE B N 1
ATOM 825 C CA . ILE B 1 12 ? -4.402 8.234 4.027 1 96.94 12 ILE B CA 1
ATOM 826 C C . ILE B 1 12 ? -3.199 9.125 4.332 1 96.94 12 ILE B C 1
ATOM 828 O O . ILE B 1 12 ? -3.275 10.344 4.207 1 96.94 12 ILE B O 1
ATOM 832 N N . ILE B 1 13 ? -2.131 8.492 4.68 1 98 13 ILE B N 1
ATOM 833 C CA . ILE B 1 13 ? -0.897 9.219 4.969 1 98 13 ILE B CA 1
ATOM 834 C C . ILE B 1 13 ? -0.483 10.039 3.746 1 98 13 ILE B C 1
ATOM 836 O O . ILE B 1 13 ? -0.19 11.227 3.859 1 98 13 ILE B O 1
ATOM 840 N N . ALA B 1 14 ? -0.542 9.391 2.631 1 98.06 14 ALA B N 1
ATOM 841 C CA . ALA B 1 14 ? -0.161 10.07 1.393 1 98.06 14 ALA B CA 1
ATOM 842 C C . ALA B 1 14 ? -1.089 11.242 1.102 1 98.06 14 ALA B C 1
ATOM 844 O O . ALA B 1 14 ? -0.636 12.305 0.669 1 98.06 14 ALA B O 1
ATOM 845 N N . ASP B 1 15 ? -2.334 11.047 1.354 1 98.44 15 ASP B N 1
ATOM 846 C CA . ASP B 1 15 ? -3.311 12.102 1.118 1 98.44 15 ASP B CA 1
ATOM 847 C C . ASP B 1 15 ? -3.045 13.305 2.018 1 98.44 15 ASP B C 1
ATOM 849 O O . ASP B 1 15 ? -3.135 14.453 1.572 1 98.44 15 ASP B O 1
ATOM 853 N N . ILE B 1 16 ? -2.75 13.016 3.211 1 98.81 16 ILE B N 1
ATOM 854 C CA . ILE B 1 16 ? -2.461 14.078 4.168 1 98.81 16 ILE B CA 1
ATOM 855 C C . ILE B 1 16 ? -1.233 14.867 3.711 1 98.81 16 ILE B C 1
ATOM 857 O O . ILE B 1 16 ? -1.266 16.094 3.639 1 98.81 16 ILE B O 1
ATOM 861 N N . LEU B 1 17 ? -0.209 14.211 3.385 1 98.81 17 LEU B N 1
ATOM 862 C CA . LEU B 1 17 ? 1.041 14.844 2.979 1 98.81 17 LEU B CA 1
ATOM 863 C C . LEU B 1 17 ? 0.858 15.617 1.68 1 98.81 17 LEU B C 1
ATOM 865 O O . LEU B 1 17 ? 1.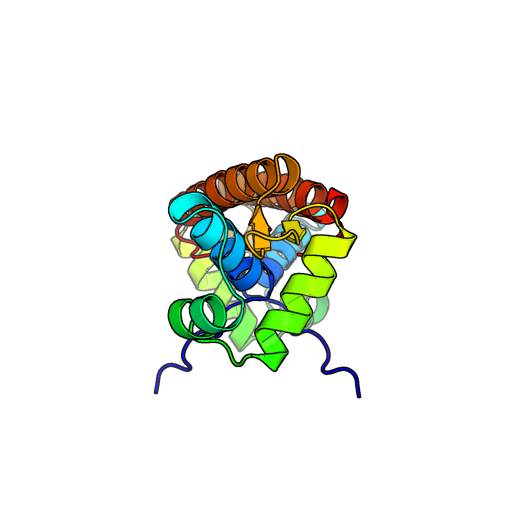398 16.719 1.529 1 98.81 17 LEU B O 1
ATOM 869 N N . ALA B 1 18 ? 0.115 15.016 0.81 1 98.88 18 ALA B N 1
ATOM 870 C CA . ALA B 1 18 ? -0.152 15.68 -0.461 1 98.88 18 ALA B CA 1
ATOM 871 C C . ALA B 1 18 ? -0.945 16.969 -0.249 1 98.88 18 ALA B C 1
ATOM 873 O O . ALA B 1 18 ? -0.683 17.984 -0.901 1 98.88 18 ALA B O 1
ATOM 874 N N . TYR B 1 19 ? -1.889 16.906 0.565 1 98.88 19 TYR B N 1
ATOM 875 C CA . TYR B 1 19 ? -2.686 18.078 0.897 1 98.88 19 TYR B CA 1
ATOM 876 C C . TYR B 1 19 ? -1.807 19.203 1.436 1 98.88 19 TYR B C 1
ATOM 878 O O . TYR B 1 19 ? -1.928 20.344 1.009 1 98.88 19 TYR B O 1
ATOM 886 N N . LEU B 1 20 ? -0.921 18.906 2.326 1 98.81 20 LEU B N 1
ATOM 887 C CA . LEU B 1 20 ? -0.044 19.906 2.939 1 98.81 20 LEU B CA 1
ATOM 888 C C . LEU B 1 20 ? 0.969 20.438 1.929 1 98.81 20 LEU B C 1
ATOM 890 O O . LEU B 1 20 ? 1.352 21.609 1.979 1 98.81 20 LEU B O 1
ATOM 894 N N . ASP B 1 21 ? 1.386 19.531 1.104 1 98.62 21 ASP B N 1
ATOM 895 C CA . ASP B 1 21 ? 2.312 19.953 0.056 1 98.62 21 ASP B CA 1
ATOM 896 C C . ASP B 1 21 ? 1.68 21 -0.853 1 98.62 21 ASP B C 1
ATOM 898 O O . ASP B 1 21 ? 2.336 21.969 -1.242 1 98.62 21 ASP B O 1
ATOM 902 N N . LYS B 1 22 ? 0.433 20.812 -1.132 1 98.5 22 LYS B N 1
ATOM 903 C CA . LYS B 1 22 ? -0.294 21.672 -2.059 1 98.5 22 LYS B CA 1
ATOM 904 C C . LYS B 1 22 ? -0.733 22.953 -1.377 1 98.5 22 LYS B C 1
ATOM 906 O O . LYS B 1 22 ? -0.697 24.031 -1.984 1 98.5 22 LYS B O 1
ATOM 911 N N . ASN B 1 23 ? -1.126 22.906 -0.149 1 97.75 23 ASN B N 1
ATOM 912 C CA . ASN B 1 23 ? -1.808 24.016 0.498 1 97.75 23 ASN B CA 1
ATOM 913 C C . ASN B 1 23 ? -0.904 24.719 1.511 1 97.75 23 ASN B C 1
ATOM 915 O O . ASN B 1 23 ? -1.252 25.781 2.033 1 97.75 23 ASN B O 1
ATOM 919 N N . GLY B 1 24 ? 0.256 24.141 1.715 1 96.19 24 GLY B N 1
ATOM 920 C CA . GLY B 1 24 ? 1.077 24.641 2.807 1 96.19 24 GLY B CA 1
ATOM 921 C C . GLY B 1 24 ? 0.577 24.219 4.172 1 96.19 24 GLY B C 1
ATOM 922 O O . GLY B 1 24 ? 0.034 23.109 4.324 1 96.19 24 GLY B O 1
ATOM 923 N N . CYS B 1 25 ? 0.782 25.031 5.215 1 98.44 25 CYS B N 1
ATOM 924 C CA . CYS B 1 25 ? 0.314 24.719 6.559 1 98.44 25 CYS B CA 1
ATOM 925 C C . CYS B 1 25 ? -1.202 24.828 6.652 1 98.44 25 CYS B C 1
ATOM 927 O O . CYS B 1 25 ? -1.811 25.641 5.949 1 98.44 25 CYS B O 1
ATOM 929 N N . SER B 1 26 ? -1.812 23.984 7.465 1 98.44 26 SER B N 1
ATOM 930 C CA . SER B 1 26 ? -3.268 23.969 7.551 1 98.44 26 SER B CA 1
ATOM 931 C C . SER B 1 26 ? -3.736 23.656 8.969 1 98.44 26 SER B C 1
ATOM 933 O O . SER B 1 26 ? -3.053 22.953 9.711 1 98.44 26 SER B O 1
ATOM 935 N N . ARG B 1 27 ? -4.898 24.156 9.305 1 97.94 27 ARG B N 1
ATOM 936 C CA . ARG B 1 27 ? -5.543 23.828 10.57 1 97.94 27 ARG B CA 1
ATOM 937 C C . ARG B 1 27 ? -6.242 22.484 10.492 1 97.94 27 ARG B C 1
ATOM 939 O O . ARG B 1 27 ? -6.809 22.125 9.461 1 97.94 27 ARG B O 1
ATOM 946 N N . PRO B 1 28 ? -6.234 21.797 11.641 1 97.88 28 PRO B N 1
ATOM 947 C CA . PRO B 1 28 ? -6.789 20.453 11.656 1 97.88 28 PRO B CA 1
ATOM 948 C C . PRO B 1 28 ? -8.242 20.406 11.188 1 97.88 28 PRO B C 1
ATOM 950 O O . PRO B 1 28 ? -8.641 19.469 10.484 1 97.88 28 PRO B O 1
ATOM 953 N N . THR B 1 29 ? -9 21.422 11.539 1 97.88 29 THR B N 1
ATOM 954 C CA . THR B 1 29 ? -10.414 21.422 11.172 1 97.88 29 THR B CA 1
ATOM 955 C C . THR B 1 29 ? -10.578 21.469 9.656 1 97.88 29 THR B C 1
ATOM 957 O O . THR B 1 29 ? -11.367 20.719 9.094 1 97.88 29 THR B O 1
ATOM 960 N N . ARG B 1 30 ? -9.852 22.297 9.031 1 98.44 30 ARG B N 1
ATOM 961 C CA . ARG B 1 30 ? -9.883 22.406 7.574 1 98.44 30 ARG B CA 1
ATOM 962 C C . ARG B 1 30 ? -9.398 21.125 6.914 1 98.44 30 ARG B C 1
ATOM 964 O O . ARG B 1 30 ? -9.984 20.656 5.934 1 98.44 30 ARG B O 1
ATOM 971 N N . MET B 1 31 ? -8.359 20.562 7.434 1 98.62 31 MET B N 1
ATOM 972 C CA . MET B 1 31 ? -7.797 19.328 6.902 1 98.62 31 MET B CA 1
ATOM 973 C C . MET B 1 31 ? -8.812 18.188 6.984 1 98.62 31 MET B C 1
ATOM 975 O O . MET B 1 31 ? -8.984 17.438 6.023 1 98.62 31 MET B O 1
ATOM 979 N N . ALA B 1 32 ? -9.414 18.031 8.172 1 98.69 32 ALA B N 1
ATOM 980 C CA . ALA B 1 32 ? -10.391 16.969 8.391 1 98.69 32 ALA B CA 1
ATOM 981 C C . ALA B 1 32 ? -11.492 17 7.336 1 98.69 32 ALA B C 1
ATOM 983 O O . ALA B 1 32 ? -11.82 15.984 6.734 1 98.69 32 ALA B O 1
ATOM 984 N N . THR B 1 33 ? -11.984 18.172 6.965 1 98.62 33 THR B N 1
ATOM 985 C CA . THR B 1 33 ? -13.031 18.359 5.965 1 98.62 33 THR B CA 1
ATOM 986 C C . THR B 1 33 ? -12.5 18.078 4.566 1 98.62 33 THR B C 1
ATOM 988 O O . THR B 1 33 ? -13.117 17.328 3.801 1 98.62 33 THR B O 1
ATOM 991 N N . ALA B 1 34 ? -11.383 18.578 4.344 1 98.38 34 ALA B N 1
ATOM 992 C CA . ALA B 1 34 ? -10.805 18.453 3.008 1 98.38 34 ALA B CA 1
ATOM 993 C C . ALA B 1 34 ? -10.461 17 2.693 1 98.38 34 ALA B C 1
ATOM 995 O O . ALA B 1 34 ? -10.562 16.578 1.542 1 98.38 34 ALA B O 1
ATOM 996 N N . LEU B 1 35 ? -10.109 16.234 3.693 1 98.56 35 LEU B N 1
ATOM 997 C CA . LEU B 1 35 ? -9.625 14.875 3.516 1 98.56 35 LEU B CA 1
ATOM 998 C C . LEU B 1 35 ? -10.727 13.859 3.799 1 98.56 35 LEU B C 1
ATOM 1000 O O . LEU B 1 35 ? -10.516 12.656 3.656 1 98.56 35 LEU B O 1
ATOM 1004 N N . ASN B 1 36 ? -11.797 14.344 4.156 1 98.25 36 ASN B N 1
ATOM 1005 C CA . ASN B 1 36 ? -12.953 13.516 4.492 1 98.25 36 ASN B CA 1
ATOM 1006 C C . ASN B 1 36 ? -12.617 12.516 5.594 1 98.25 36 ASN B C 1
ATOM 1008 O O . ASN B 1 36 ? -12.852 11.312 5.438 1 98.25 36 ASN B O 1
ATOM 1012 N N . LEU B 1 37 ? -12.117 13.008 6.68 1 98.25 37 LEU B N 1
ATOM 1013 C CA . LEU B 1 37 ? -11.812 12.273 7.902 1 98.25 37 LEU B CA 1
ATOM 1014 C C . LEU B 1 37 ? -12.477 12.922 9.109 1 98.25 37 LEU B C 1
ATOM 1016 O O . LEU B 1 37 ? -12.641 14.141 9.148 1 98.25 37 LEU B O 1
ATOM 1020 N N . SER B 1 38 ? -12.836 12.109 10.023 1 98.19 38 SER B N 1
ATOM 1021 C CA . SER B 1 38 ? -13.188 12.719 11.305 1 98.19 38 SER B CA 1
ATOM 1022 C C . SER B 1 38 ? -11.992 13.422 11.93 1 98.19 38 SER B C 1
ATOM 1024 O O . SER B 1 38 ? -10.844 13.039 11.688 1 98.19 38 SER B O 1
ATOM 1026 N N . TYR B 1 39 ? -12.258 14.359 12.797 1 98.25 39 TYR B N 1
ATOM 1027 C CA . TYR B 1 39 ? -11.195 15.078 13.492 1 98.25 39 TYR B CA 1
ATOM 1028 C C . TYR B 1 39 ? -10.312 14.117 14.281 1 98.25 39 TYR B C 1
ATOM 1030 O O . TYR B 1 39 ? -9.086 14.195 14.203 1 98.25 39 TYR B O 1
ATOM 1038 N N . ASP B 1 40 ? -10.922 13.172 14.961 1 98.38 40 ASP B N 1
ATOM 1039 C CA . ASP B 1 40 ? -10.188 12.219 15.789 1 98.38 40 ASP B CA 1
ATOM 1040 C C . ASP B 1 40 ? -9.25 11.367 14.938 1 98.38 40 ASP B C 1
ATOM 1042 O O . ASP B 1 40 ? -8.086 11.164 15.297 1 98.38 40 ASP B O 1
ATOM 1046 N N . LYS B 1 41 ? -9.75 10.867 13.852 1 98 41 LYS B N 1
ATOM 1047 C CA . LYS B 1 41 ? -8.945 10.039 12.961 1 98 41 LYS B CA 1
ATOM 1048 C C . LYS B 1 41 ? -7.777 10.828 12.383 1 98 41 LYS B C 1
ATOM 1050 O O . LYS B 1 41 ? -6.645 10.352 12.367 1 98 41 LYS B O 1
ATOM 1055 N N . LEU B 1 42 ? -8.102 12.062 12.016 1 98.69 42 LEU B N 1
ATOM 1056 C CA . LEU B 1 42 ? -7.035 12.906 11.5 1 98.69 42 LEU B CA 1
ATOM 1057 C C . LEU B 1 42 ? -5.961 13.141 12.555 1 98.69 42 LEU B C 1
ATOM 1059 O O . LEU B 1 42 ? -4.77 13.031 12.266 1 98.69 42 LEU B O 1
ATOM 1063 N N . MET B 1 43 ? -6.406 13.438 13.703 1 98.38 43 MET B N 1
ATOM 1064 C CA . MET B 1 43 ? -5.449 13.773 14.7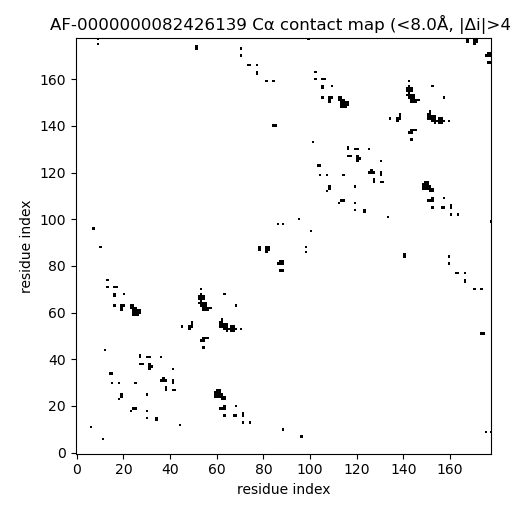5 1 98.38 43 MET B CA 1
ATOM 1065 C C . MET B 1 43 ? -4.59 12.57 15.117 1 98.38 43 MET B C 1
ATOM 1067 O O . MET B 1 43 ? -3.416 12.719 15.461 1 98.38 43 MET B O 1
ATOM 1071 N N . ASP B 1 44 ? -5.113 11.344 15.008 1 98.12 44 ASP B N 1
ATOM 1072 C CA . ASP B 1 44 ? -4.305 10.141 15.203 1 98.12 44 ASP B CA 1
ATOM 1073 C C . ASP B 1 44 ? -3.162 10.086 14.195 1 98.12 44 ASP B C 1
ATOM 1075 O O . ASP B 1 44 ? -2.021 9.789 14.555 1 98.12 44 ASP B O 1
ATOM 1079 N N . TYR B 1 45 ? -3.439 10.375 12.992 1 98.19 45 TYR B N 1
ATOM 1080 C CA . TYR B 1 45 ? -2.418 10.375 11.953 1 98.19 45 TYR B CA 1
ATOM 1081 C C . TYR B 1 45 ? -1.431 11.516 12.156 1 98.19 45 TYR B C 1
ATOM 1083 O O . TYR B 1 45 ? -0.226 11.352 11.961 1 98.19 45 TYR B O 1
ATOM 1091 N N . VAL B 1 46 ? -1.934 12.656 12.547 1 98.5 46 VAL B N 1
ATOM 1092 C CA . VAL B 1 46 ? -1.093 13.828 12.773 1 98.5 46 VAL B CA 1
ATOM 1093 C C . VAL B 1 46 ? -0.076 13.531 13.867 1 98.5 46 VAL B C 1
ATOM 1095 O O . VAL B 1 46 ? 1.112 13.82 13.719 1 98.5 46 VAL B O 1
ATOM 1098 N N . LYS B 1 47 ? -0.538 12.984 14.883 1 98.06 47 LYS B N 1
ATOM 1099 C CA . LYS B 1 47 ? 0.353 12.617 15.977 1 98.06 47 LYS B CA 1
ATOM 1100 C C . LYS B 1 47 ? 1.444 11.664 15.5 1 98.06 47 LYS B C 1
ATOM 1102 O O . LYS B 1 47 ? 2.623 11.852 15.812 1 98.06 47 LYS B O 1
ATOM 1107 N N . GLU B 1 48 ? 1.072 10.664 14.773 1 97.5 48 GLU B N 1
ATOM 1108 C CA . GLU B 1 48 ? 2.006 9.672 14.258 1 97.5 48 GLU B CA 1
ATOM 1109 C C . GLU B 1 48 ? 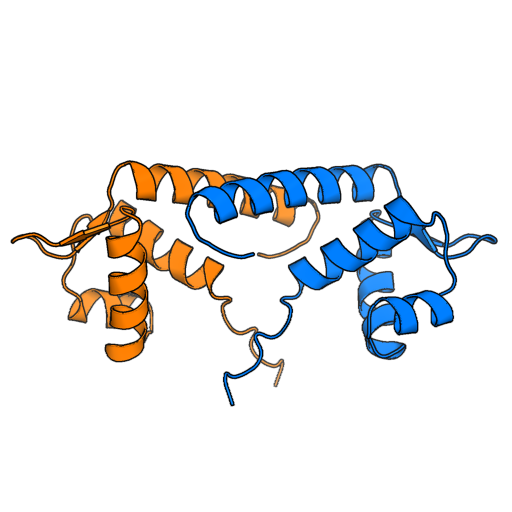3.027 10.312 13.32 1 97.5 48 GLU B C 1
ATOM 1111 O O . GLU B 1 48 ? 4.23 10.062 13.445 1 97.5 48 GLU B O 1
ATOM 1116 N N . LEU B 1 49 ? 2.594 11.117 12.438 1 98.5 49 LEU B N 1
ATOM 1117 C CA . LEU B 1 49 ? 3.455 11.742 11.438 1 98.5 49 LEU B CA 1
ATOM 1118 C C . LEU B 1 49 ? 4.406 12.742 12.086 1 98.5 49 LEU B C 1
ATOM 1120 O O . LEU B 1 49 ? 5.547 12.898 11.648 1 98.5 49 LEU B O 1
ATOM 1124 N N . ASP B 1 50 ? 3.877 13.414 13.078 1 98.44 50 ASP B N 1
ATOM 1125 C CA . ASP B 1 50 ? 4.719 14.328 13.836 1 98.44 50 ASP B CA 1
ATOM 1126 C C . ASP B 1 50 ? 5.844 13.586 14.555 1 98.44 50 ASP B C 1
ATOM 1128 O O . ASP B 1 50 ? 7 14.008 14.508 1 98.44 50 ASP B O 1
ATOM 1132 N N . GLN B 1 51 ? 5.504 12.484 15.172 1 97.75 51 GLN B N 1
ATOM 1133 C CA . GLN B 1 51 ? 6.477 11.664 15.883 1 97.75 51 GLN B CA 1
ATOM 1134 C C . GLN B 1 51 ? 7.57 11.172 14.938 1 97.75 51 GLN B C 1
ATOM 1136 O O . GLN B 1 51 ? 8.727 11.023 15.344 1 97.75 51 GLN B O 1
ATOM 1141 N N . ARG B 1 52 ? 7.215 11.039 13.711 1 97.12 52 ARG B N 1
ATOM 1142 C CA . ARG B 1 52 ? 8.148 10.508 12.719 1 97.12 52 ARG B CA 1
ATOM 1143 C C . ARG B 1 52 ? 8.844 11.641 11.969 1 97.12 52 ARG B C 1
ATOM 1145 O O . ARG B 1 52 ? 9.633 11.383 11.055 1 97.12 52 ARG B O 1
ATOM 1152 N N . GLY B 1 53 ? 8.539 12.805 12.234 1 98.06 53 GLY B N 1
ATOM 1153 C CA . GLY B 1 53 ? 9.195 13.969 11.672 1 98.06 53 GLY B CA 1
ATOM 1154 C C . GLY B 1 53 ? 8.734 14.297 10.266 1 98.06 53 GLY B C 1
ATOM 1155 O O . GLY B 1 53 ? 9.43 15 9.531 1 98.06 53 GLY B O 1
ATOM 1156 N N . MET B 1 54 ? 7.574 13.805 9.898 1 98.62 54 MET B N 1
ATOM 1157 C CA . MET B 1 54 ? 7.09 13.992 8.539 1 98.62 54 MET B CA 1
ATOM 1158 C C . MET B 1 54 ? 6.215 15.234 8.438 1 98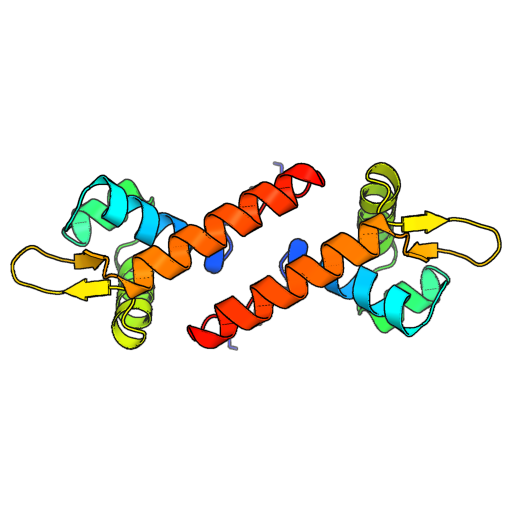.62 54 MET B C 1
ATOM 1160 O O . MET B 1 54 ? 5.965 15.734 7.336 1 98.62 54 MET B O 1
ATOM 1164 N N . ILE B 1 55 ? 5.734 15.68 9.602 1 98.81 55 ILE B N 1
ATOM 1165 C CA . ILE B 1 55 ? 5.051 16.953 9.711 1 98.81 55 ILE B CA 1
ATOM 1166 C C . ILE B 1 55 ? 5.52 17.688 10.977 1 98.81 55 ILE B C 1
ATOM 1168 O O . ILE B 1 55 ? 6.227 17.109 11.805 1 98.81 55 ILE B O 1
ATOM 1172 N N . MET B 1 56 ? 5.207 18.953 11.016 1 98.56 56 MET B N 1
ATOM 1173 C CA . MET B 1 56 ? 5.441 19.734 12.219 1 98.56 56 MET B CA 1
ATOM 1174 C C . MET B 1 56 ? 4.27 20.672 12.492 1 98.56 56 MET B C 1
ATOM 1176 O O . MET B 1 56 ? 3.586 21.109 11.562 1 98.56 56 MET B O 1
ATOM 1180 N N . THR B 1 57 ? 4.043 20.953 13.758 1 96.62 57 THR B N 1
ATOM 1181 C CA . THR B 1 57 ? 3.004 21.906 14.148 1 96.62 57 THR B CA 1
ATOM 1182 C C . THR B 1 57 ? 3.621 23.172 14.719 1 96.62 57 THR B C 1
ATOM 1184 O O . THR B 1 57 ? 4.492 23.109 15.594 1 96.62 57 THR B O 1
ATOM 1187 N N . ASN B 1 58 ? 3.232 24.281 14.062 1 94 58 ASN B N 1
ATOM 1188 C CA . ASN B 1 58 ? 3.666 25.578 14.562 1 94 58 ASN B CA 1
ATOM 1189 C C . ASN B 1 58 ? 2.508 26.562 14.633 1 94 58 ASN B C 1
ATOM 1191 O O . ASN B 1 58 ? 1.348 26.156 14.734 1 94 58 ASN B O 1
ATOM 1195 N N . MET B 1 59 ? 2.797 27.844 14.688 1 95 59 MET B N 1
ATOM 1196 C CA . MET B 1 59 ? 1.766 28.875 14.812 1 95 59 MET B CA 1
ATOM 1197 C C . MET B 1 59 ? 0.897 28.922 13.562 1 95 59 MET B C 1
ATOM 1199 O O . MET B 1 59 ? -0.261 29.344 13.617 1 95 59 MET B O 1
ATOM 1203 N N . GLU B 1 60 ? 1.44 28.453 12.43 1 96 60 GLU B N 1
ATOM 1204 C CA . GLU B 1 60 ? 0.739 28.484 11.148 1 96 60 GLU B CA 1
ATOM 1205 C C . GLU B 1 60 ? -0.15 27.266 10.969 1 96 60 GLU B C 1
ATOM 1207 O O . GLU B 1 60 ? -0.984 27.219 10.062 1 96 60 GLU B O 1
ATOM 1212 N N . GLY B 1 61 ? 0.065 26.344 11.891 1 97.75 61 GLY B N 1
ATOM 1213 C CA . GLY B 1 61 ? -0.703 25.109 11.797 1 97.75 61 GLY B CA 1
ATOM 1214 C C . GLY B 1 61 ? 0.162 23.891 11.57 1 97.75 61 GLY B C 1
ATOM 1215 O O . GLY B 1 61 ? 1.278 23.797 12.086 1 97.75 61 GLY B O 1
ATOM 1216 N N . ILE B 1 62 ? -0.412 22.875 10.977 1 98.75 62 ILE B N 1
ATOM 1217 C CA . ILE B 1 62 ? 0.285 21.656 10.609 1 98.75 62 ILE B CA 1
ATOM 1218 C C . ILE B 1 62 ? 0.958 21.828 9.25 1 98.75 62 ILE B C 1
ATOM 1220 O O . ILE B 1 62 ? 0.307 22.203 8.273 1 98.75 62 ILE B O 1
ATOM 1224 N N . CYS B 1 63 ? 2.285 21.578 9.203 1 98.81 63 CYS B N 1
ATOM 1225 C CA . CYS B 1 63 ? 3.068 21.781 7.988 1 98.81 63 CYS B CA 1
ATOM 1226 C C . CYS B 1 63 ? 3.859 20.531 7.641 1 98.81 63 CYS B C 1
ATOM 1228 O O . CYS B 1 63 ? 4.324 19.812 8.531 1 98.81 63 CYS B O 1
ATOM 1230 N N . ILE B 1 64 ? 4.027 20.297 6.32 1 98.81 64 ILE B N 1
ATOM 1231 C CA . ILE B 1 64 ? 4.855 19.188 5.871 1 98.81 64 ILE B CA 1
ATOM 1232 C C . ILE B 1 64 ? 6.332 19.547 6 1 98.81 64 ILE B C 1
ATOM 1234 O O . ILE B 1 64 ? 6.707 20.703 5.816 1 98.81 64 ILE B O 1
ATOM 1238 N N . THR B 1 65 ? 7.168 18.578 6.379 1 98.56 65 THR B N 1
ATOM 1239 C CA . THR B 1 65 ? 8.609 18.781 6.461 1 98.56 65 THR B CA 1
ATOM 1240 C C . THR B 1 65 ? 9.305 18.234 5.211 1 98.56 65 THR B C 1
ATOM 1242 O O . THR B 1 65 ? 8.648 17.703 4.316 1 98.56 65 THR B O 1
ATOM 1245 N N . SER B 1 66 ? 10.609 18.391 5.129 1 98.44 66 SER B N 1
ATOM 1246 C CA . SER B 1 66 ? 11.391 17.828 4.039 1 98.44 66 SER B CA 1
ATOM 1247 C C . SER B 1 66 ? 11.305 16.297 4.031 1 98.44 66 SER B C 1
ATOM 1249 O O . SER B 1 66 ? 11.281 15.68 2.965 1 98.44 66 SER B O 1
ATOM 1251 N N . ARG B 1 67 ? 11.258 15.773 5.227 1 98.38 67 ARG B N 1
ATOM 1252 C CA . ARG B 1 67 ? 11.141 14.328 5.352 1 98.38 67 ARG B CA 1
ATOM 1253 C C . ARG B 1 67 ? 9.789 13.844 4.832 1 98.38 67 ARG B C 1
ATOM 1255 O O . ARG B 1 67 ? 9.711 12.82 4.141 1 98.38 67 ARG B O 1
ATOM 1262 N N . GLY B 1 68 ? 8.758 14.5 5.16 1 98.69 68 GLY B N 1
ATOM 1263 C CA . GLY B 1 68 ? 7.441 14.188 4.633 1 98.69 68 GLY B CA 1
ATOM 1264 C C . GLY B 1 68 ? 7.367 14.273 3.119 1 98.69 68 GLY B C 1
ATOM 1265 O O . GLY B 1 68 ? 6.734 13.438 2.475 1 98.69 68 GLY B O 1
ATOM 1266 N N . LEU B 1 69 ? 8.023 15.305 2.65 1 98.75 69 LEU B N 1
ATOM 1267 C CA . LEU B 1 69 ? 8.055 15.5 1.204 1 98.75 69 LEU B CA 1
ATOM 1268 C C . LEU B 1 69 ? 8.781 14.352 0.514 1 98.75 69 LEU B C 1
ATOM 1270 O O . LEU B 1 69 ? 8.359 13.891 -0.55 1 98.75 69 LEU B O 1
ATOM 1274 N N . GLN B 1 70 ? 9.883 13.969 1.118 1 98.25 70 GLN B N 1
ATOM 1275 C CA . GLN B 1 70 ? 10.633 12.836 0.579 1 98.25 70 GLN B CA 1
ATOM 1276 C C . GLN B 1 70 ? 9.766 11.578 0.534 1 98.25 70 GLN B C 1
ATOM 1278 O O . GLN B 1 70 ? 9.758 10.859 -0.468 1 98.25 70 GLN B O 1
ATOM 1283 N N . PHE B 1 71 ? 9.109 11.328 1.582 1 98.19 71 PHE B N 1
ATOM 1284 C CA . PHE B 1 71 ? 8.227 10.164 1.641 1 98.19 71 PHE B CA 1
ATOM 1285 C C . PHE B 1 71 ? 7.164 10.234 0.546 1 98.19 71 PHE B C 1
ATOM 1287 O O . PHE B 1 71 ? 6.926 9.258 -0.158 1 98.19 71 PHE B O 1
ATOM 1294 N N . LEU B 1 72 ? 6.508 11.352 0.454 1 98.44 72 LEU B N 1
ATOM 1295 C CA . LEU B 1 72 ? 5.445 11.539 -0.525 1 98.44 72 LEU B CA 1
ATOM 1296 C C . LEU B 1 72 ? 5.953 11.281 -1.938 1 98.44 72 LEU B C 1
ATOM 1298 O O . LEU B 1 72 ? 5.262 10.656 -2.748 1 98.44 72 LEU B O 1
ATOM 1302 N N . ARG B 1 73 ? 7.117 11.781 -2.213 1 98 73 ARG B N 1
ATOM 1303 C CA . ARG B 1 73 ? 7.699 11.594 -3.537 1 98 73 ARG B CA 1
ATOM 1304 C C . ARG B 1 73 ? 7.922 10.117 -3.838 1 98 73 ARG B C 1
ATOM 1306 O O . ARG B 1 73 ? 7.598 9.641 -4.93 1 98 73 ARG B O 1
ATOM 1313 N N . GLU B 1 74 ? 8.477 9.414 -2.9 1 97.06 74 GLU B N 1
ATOM 1314 C CA . GLU B 1 74 ? 8.711 7.988 -3.092 1 97.06 74 GLU B CA 1
ATOM 1315 C C . GLU B 1 74 ? 7.402 7.219 -3.207 1 97.06 74 GLU B C 1
ATOM 1317 O O . GLU B 1 74 ? 7.297 6.277 -3.996 1 97.06 74 GLU B O 1
ATOM 1322 N N . TYR B 1 75 ? 6.438 7.59 -2.449 1 96.94 75 TYR B N 1
ATOM 1323 C CA . TYR B 1 75 ? 5.125 6.969 -2.555 1 96.94 75 TYR B CA 1
ATOM 1324 C C . TYR B 1 75 ? 4.539 7.164 -3.947 1 96.94 75 TYR B C 1
ATOM 1326 O O . TYR B 1 75 ? 3.986 6.227 -4.531 1 96.94 75 TYR B O 1
ATOM 1334 N N . THR B 1 76 ? 4.641 8.375 -4.43 1 97.31 76 THR B N 1
ATOM 1335 C CA . THR B 1 76 ? 4.113 8.703 -5.75 1 97.31 76 THR B CA 1
ATOM 1336 C C . THR B 1 76 ? 4.809 7.887 -6.832 1 97.31 76 THR B C 1
ATOM 1338 O O . THR B 1 76 ? 4.16 7.379 -7.75 1 97.31 76 THR B O 1
ATOM 1341 N N . ARG B 1 77 ? 6.09 7.805 -6.703 1 96.25 77 ARG B N 1
ATOM 1342 C CA . ARG B 1 77 ? 6.852 6.984 -7.641 1 96.25 77 ARG B CA 1
ATOM 1343 C C . ARG B 1 77 ? 6.379 5.535 -7.609 1 96.25 77 ARG B C 1
ATOM 1345 O O . ARG B 1 77 ? 6.148 4.93 -8.664 1 96.25 77 ARG B O 1
ATOM 1352 N N . TRP B 1 78 ? 6.219 5.047 -6.438 1 95.56 78 TRP B N 1
ATOM 1353 C CA . TRP B 1 78 ? 5.762 3.67 -6.262 1 95.56 78 TRP B CA 1
ATOM 1354 C C . TRP B 1 78 ? 4.352 3.49 -6.805 1 95.56 78 TRP B C 1
ATOM 1356 O O . TRP B 1 78 ? 4.07 2.52 -7.516 1 95.56 78 TRP B O 1
ATOM 1366 N N . SER B 1 79 ? 3.488 4.371 -6.43 1 95.81 79 SER B N 1
ATOM 1367 C CA . SER B 1 79 ? 2.104 4.297 -6.879 1 95.81 79 SER B CA 1
ATOM 1368 C C . SER B 1 79 ? 2.02 4.281 -8.406 1 95.81 79 SER B C 1
ATOM 1370 O O . SER B 1 79 ? 1.251 3.508 -8.977 1 95.81 79 SER B O 1
ATOM 1372 N N . ASN B 1 80 ? 2.789 5.129 -9.078 1 96.44 80 ASN B N 1
ATOM 1373 C CA . ASN B 1 80 ? 2.824 5.18 -10.531 1 96.44 80 ASN B CA 1
ATOM 1374 C C . ASN B 1 80 ? 3.367 3.883 -11.125 1 96.44 80 ASN B C 1
ATOM 1376 O O . ASN B 1 80 ? 2.871 3.408 -12.148 1 96.44 80 ASN B O 1
ATOM 1380 N N . PHE B 1 81 ? 4.383 3.379 -10.523 1 95.62 81 PHE B N 1
ATOM 1381 C CA . PHE B 1 81 ? 4.953 2.115 -10.977 1 95.62 81 PHE B CA 1
ATOM 1382 C C . PHE B 1 81 ? 3.924 0.994 -10.891 1 95.62 81 PHE B C 1
ATOM 1384 O O . PHE B 1 81 ? 3.734 0.245 -11.852 1 95.62 81 PHE B O 1
ATOM 1391 N N . ALA B 1 82 ? 3.252 0.882 -9.719 1 95.88 82 ALA B N 1
ATOM 1392 C CA . ALA B 1 82 ? 2.24 -0.154 -9.516 1 95.88 82 ALA B CA 1
ATOM 1393 C C . ALA B 1 82 ? 1.118 -0.026 -10.547 1 95.88 82 ALA B C 1
ATOM 1395 O O . ALA B 1 82 ? 0.646 -1.029 -11.086 1 95.88 82 ALA B O 1
ATOM 1396 N N . LYS B 1 83 ? 0.771 1.192 -10.812 1 95.31 83 LYS B N 1
ATOM 1397 C CA . LYS B 1 83 ? -0.281 1.462 -11.789 1 95.31 83 LYS B CA 1
ATOM 1398 C C . LYS B 1 83 ? 0.116 0.964 -13.18 1 95.31 83 LYS B C 1
ATOM 1400 O O . LYS B 1 83 ? -0.731 0.497 -13.938 1 95.31 83 LYS B O 1
ATOM 1405 N N . SER B 1 84 ? 1.352 1.074 -13.492 1 95.75 84 SER B N 1
ATOM 1406 C CA . SER B 1 84 ? 1.829 0.609 -14.789 1 95.75 84 SER B CA 1
ATOM 1407 C C . SER B 1 84 ? 1.674 -0.902 -14.93 1 95.75 84 SER B C 1
ATOM 1409 O O . SER B 1 84 ? 1.677 -1.433 -16.047 1 95.75 84 SER B O 1
ATOM 1411 N N . PHE B 1 85 ? 1.53 -1.598 -13.844 1 94.38 85 PHE B N 1
ATOM 1412 C CA . PHE B 1 85 ? 1.289 -3.035 -13.852 1 94.38 85 PHE B CA 1
ATOM 1413 C C . PHE B 1 85 ? -0.201 -3.336 -13.742 1 94.38 85 PHE B C 1
ATOM 1415 O O . PHE B 1 85 ? -0.602 -4.5 -13.672 1 94.38 85 PHE B O 1
ATOM 1422 N N . GLY B 1 86 ? -0.975 -2.275 -13.648 1 93.12 86 GLY B N 1
ATOM 1423 C CA . GLY B 1 86 ? -2.416 -2.441 -13.539 1 93.12 86 GLY B CA 1
ATOM 1424 C C . GLY B 1 86 ? -2.895 -2.568 -12.102 1 93.12 86 GLY B C 1
ATOM 1425 O O . GLY B 1 86 ? -3.992 -3.072 -11.852 1 93.12 86 GLY B O 1
ATOM 1426 N N . ILE B 1 87 ? -2.02 -2.227 -11.172 1 92.38 87 ILE B N 1
ATOM 1427 C CA . ILE B 1 87 ? -2.357 -2.32 -9.758 1 92.38 87 ILE B CA 1
ATOM 1428 C C . ILE B 1 87 ? -2.578 -0.922 -9.18 1 92.38 87 ILE B C 1
ATOM 1430 O O . ILE B 1 87 ? -1.681 -0.077 -9.227 1 92.38 87 ILE B O 1
ATOM 1434 N N . ASP B 1 88 ? -3.797 -0.731 -8.625 1 86.56 88 ASP B N 1
ATOM 1435 C CA . ASP B 1 88 ? -4.117 0.565 -8.039 1 86.56 88 ASP B CA 1
ATOM 1436 C C . ASP B 1 88 ? -3.768 0.594 -6.551 1 86.56 88 ASP B C 1
ATOM 1438 O O . ASP B 1 88 ? -4.199 -0.272 -5.789 1 86.56 88 ASP B O 1
ATOM 1442 N N . VAL B 1 89 ? -2.869 1.47 -6.191 1 80.31 89 VAL B N 1
ATOM 1443 C CA . VAL B 1 89 ? -2.473 1.618 -4.797 1 80.31 89 VAL B CA 1
ATOM 1444 C C . VAL B 1 89 ? -3.018 2.934 -4.242 1 80.31 89 VAL B C 1
ATOM 1446 O O . VAL B 1 89 ? -3.123 3.924 -4.965 1 80.31 89 VAL B O 1
#

Secondary structure (DSSP, 8-state):
-----PPPHHHHHHHHHHHHHHH-SB-HHHHHHHHT--HHHHHHHHHHHHHTTSEEEETTEEEE-HHHHHHHHHHHHHHHHHHHTT---/-----PPPHHHHHHHHHHHHHHH-SB-HHHHHHHHT--HHHHHHHHHHHHHTTSEEEETTEEEE-HHHHHHHHHHHHHHHHHHHTT---

Organism: NCBI:txid62609

Solvent-accessible surface area (backbone atoms only — not comparable to full-atom values): 9973 Å² total; per-residue (Å²): 126,79,73,71,81,72,82,49,73,67,52,50,52,45,50,53,49,50,49,22,67,74,66,39,51,40,48,66,71,60,48,17,62,76,68,72,41,54,61,69,60,42,48,56,51,49,53,53,34,38,77,59,46,27,29,46,78,56,97,72,24,42,29,61,32,73,57,27,50,52,48,45,51,54,47,50,54,49,38,52,53,37,39,74,64,73,38,89,118,127,78,74,69,80,72,81,47,72,66,52,50,52,44,49,53,50,50,50,23,67,74,65,40,49,41,48,67,70,61,47,17,63,75,68,72,41,54,62,67,61,42,49,55,50,49,55,53,34,38,77,60,48,28,30,45,77,57,97,73,25,41,28,61,33,72,55,27,49,51,50,45,52,54,48,50,52,49,39,54,54,39,41,74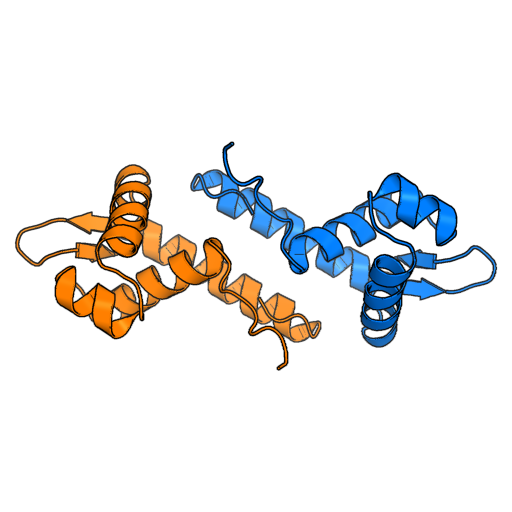,64,73,38,89,116

Sequence (178 aa):
MRDKKKRSRIEIIADILAYLDKNGCSRPTRMATALNLSYDKLMDYVKELDQRGMIMTNMEGICITSRGLQFLREYTRWSNFAKSFGIDVMRDKKKRSRIEIIADILAYLDKNGCSRPTRMATALNLSYDKLMDYVKELDQRGMIMTNMEGICITSRGLQFLREYTRWSNFAKSFGIDV

Nearest PDB structures (foldseek):
  7oyk-assembly2_CCC  TM=9.662E-01  e=4.629E-04  Bacillus subtilis subsp. subtilis str. 168
  7oyk-assembly1_BBB  TM=9.665E-01  e=8.311E-04  Bacillus subtilis subsp. subtilis str. 168
  7oyk-assembly2_DDD  TM=9.595E-01  e=7.788E-04  Bacillus subtilis subsp. subtilis str. 168
  8r3g-assembly1_C  TM=9.564E-01  e=6.659E-03  Bacillus subtilis
  1lnw-assembly3_F  TM=9.132E-01  e=7.106E-03  Pseudomonas aeruginosa

Radius of gyration: 18.79 Å; Cα contacts (8 Å, |Δi|>4): 192; chains: 2; bounding box: 35×57×38 Å

pLDDT: mean 94.25, std 11.54, range [29.97, 98.88]

InterPro domains:
  IPR036388 Winged helix-like DNA-binding domain superfamily [G3DSA:1.10.10.10] (4-87)
  IPR036390 Winged helix DNA-binding domain superfamily [SSF46785] (7-85)
  IPR038723 ArnR1-like, winged helix-turn-helix domain [PF14947] (6-81)